Protein AF-A0A2M7B2S4-F1 (afdb_monomer_lite)

pLDDT: mean 84.69, std 9.07, range [45.0, 94.31]

Foldseek 3Di:
DVVLLVLLLVVLVVVLVVVLVCCQVCQPPPCLLVVLQVVLVVLQVVLLVSLVVSCVPPDLVCQLVSLQSSLVSSLVSNVVSVVVVLCCCPPVCVPVHDPSSNVSNVVSVVSNNVSSRPRSNVSSVVVSVVVVVVVVVD

Radius of gyration: 17.25 Å; chains: 1; bounding box: 50×28×44 Å

Sequence (138 aa):
MMRKTAEGLVIGIVIWIAGALIIILLGQSPYFPLAALPSAFLAAPLMYGVTRFHLRGVPVAERTTTATILGMTVAAVQFPLDALGWFIITNLGYPPLSQVARDAGVLGLLIGYFWLLVMPYWTASAIARSTGKAKVGK

Structure (mmCIF, N/CA/C/O backbone):
data_AF-A0A2M7B2S4-F1
#
_entry.id   AF-A0A2M7B2S4-F1
#
loop_
_atom_site.group_PDB
_atom_site.id
_atom_site.type_symbol
_atom_site.label_atom_id
_atom_site.label_alt_id
_atom_site.label_comp_id
_atom_site.label_asym_id
_atom_site.label_entity_id
_atom_site.label_seq_id
_atom_site.pdbx_PDB_ins_code
_atom_site.Cartn_x
_atom_site.Cartn_y
_atom_site.Cartn_z
_atom_site.occupancy
_atom_site.B_iso_or_equiv
_atom_site.auth_seq_id
_atom_site.auth_comp_id
_atom_site.auth_asym_id
_atom_site.auth_atom_id
_atom_site.pdbx_PDB_model_num
ATOM 1 N N . MET A 1 1 ? -7.808 -10.366 18.494 1.00 67.06 1 MET A N 1
ATOM 2 C CA . MET A 1 1 ? -6.680 -9.633 17.872 1.00 67.06 1 MET A CA 1
ATOM 3 C C . MET A 1 1 ? -5.963 -10.464 16.800 1.00 67.06 1 MET A C 1
ATOM 5 O O . MET A 1 1 ? -5.971 -10.034 15.657 1.00 67.06 1 MET A O 1
ATOM 9 N N . MET A 1 2 ? -5.477 -11.682 17.096 1.00 76.94 2 MET A N 1
ATOM 10 C CA . MET A 1 2 ? -4.781 -12.555 16.118 1.00 76.94 2 MET A CA 1
ATOM 11 C C . MET A 1 2 ? -5.508 -12.747 14.774 1.00 76.94 2 MET A C 1
ATOM 13 O O . MET A 1 2 ? -4.892 -12.633 13.721 1.00 76.94 2 MET A O 1
ATOM 17 N N . ARG A 1 3 ? -6.832 -12.964 14.789 1.00 85.75 3 ARG A N 1
ATOM 18 C CA . ARG A 1 3 ? -7.638 -13.097 13.559 1.00 85.75 3 ARG A CA 1
ATOM 19 C C . ARG A 1 3 ? -7.548 -11.868 12.643 1.00 85.75 3 ARG A C 1
ATOM 21 O O . ARG A 1 3 ? -7.513 -12.016 11.429 1.00 85.75 3 ARG A O 1
ATOM 28 N N . LYS A 1 4 ? -7.489 -10.660 13.212 1.00 83.81 4 LYS A N 1
ATOM 29 C CA . LYS A 1 4 ? -7.415 -9.409 12.444 1.00 83.81 4 LYS A CA 1
ATOM 30 C C . LYS A 1 4 ? -6.020 -9.188 11.864 1.00 83.81 4 LYS A C 1
ATOM 32 O O . LYS A 1 4 ? -5.893 -8.779 10.718 1.00 83.81 4 LYS A O 1
ATOM 37 N N . THR A 1 5 ? -4.979 -9.566 12.595 1.00 84.38 5 THR A N 1
ATOM 38 C CA . THR A 1 5 ? -3.615 -9.583 12.055 1.00 84.38 5 THR A CA 1
ATOM 39 C C . THR A 1 5 ? -3.487 -10.560 10.883 1.00 84.38 5 THR A C 1
ATOM 41 O O . THR A 1 5 ? -2.936 -10.196 9.850 1.00 84.38 5 THR A O 1
ATOM 44 N N . ALA A 1 6 ? -4.066 -11.763 10.993 1.00 89.81 6 ALA A N 1
ATOM 45 C CA . ALA A 1 6 ? -4.082 -12.736 9.898 1.00 89.81 6 ALA A CA 1
ATOM 46 C C . ALA A 1 6 ? -4.834 -12.214 8.659 1.00 89.81 6 ALA A C 1
ATOM 48 O O . ALA A 1 6 ? -4.341 -12.347 7.544 1.00 89.81 6 ALA A O 1
ATOM 49 N N . GLU A 1 7 ? -5.986 -11.557 8.845 1.00 89.06 7 GLU A N 1
ATOM 50 C CA . GLU A 1 7 ? -6.695 -10.872 7.752 1.00 89.06 7 GLU A CA 1
ATOM 51 C C . GLU A 1 7 ? -5.806 -9.811 7.079 1.00 89.06 7 GLU A C 1
ATOM 53 O O . GLU A 1 7 ? -5.736 -9.768 5.854 1.00 89.06 7 GLU A O 1
ATOM 58 N N . GLY A 1 8 ? -5.092 -8.992 7.861 1.00 86.81 8 GLY A N 1
ATOM 59 C CA . GLY A 1 8 ? -4.161 -7.989 7.333 1.00 86.81 8 GLY A CA 1
ATOM 60 C C . GLY A 1 8 ? -3.011 -8.594 6.527 1.00 86.81 8 GLY A C 1
ATOM 61 O O . GLY A 1 8 ? -2.654 -8.064 5.477 1.00 86.81 8 GLY A O 1
ATOM 62 N N . LEU A 1 9 ? -2.482 -9.738 6.965 1.00 90.69 9 LEU A N 1
ATOM 63 C CA . LEU A 1 9 ? -1.444 -10.467 6.239 1.00 90.69 9 LEU A CA 1
ATOM 64 C C . LEU A 1 9 ? -1.956 -10.993 4.892 1.00 90.69 9 LEU A C 1
ATOM 66 O O . LEU A 1 9 ? -1.308 -10.790 3.868 1.00 90.69 9 LEU A O 1
ATOM 70 N N . VAL A 1 10 ? -3.147 -11.602 4.872 1.00 92.56 10 VAL A N 1
ATOM 71 C CA . VAL A 1 10 ? -3.781 -12.084 3.633 1.00 92.56 10 VAL A CA 1
ATOM 72 C C . VAL A 1 10 ? -4.036 -10.929 2.664 1.00 92.56 10 VAL A C 1
ATOM 74 O O . VAL A 1 10 ? -3.716 -11.042 1.484 1.00 92.56 10 VAL A O 1
ATOM 77 N N . ILE A 1 11 ? -4.558 -9.802 3.157 1.00 91.25 11 ILE A N 1
ATOM 78 C CA . ILE A 1 11 ? -4.755 -8.585 2.357 1.00 91.25 11 ILE A CA 1
ATOM 79 C C . ILE A 1 11 ? -3.429 -8.134 1.735 1.00 91.25 11 ILE A C 1
ATOM 81 O O . ILE A 1 11 ? -3.382 -7.865 0.536 1.00 91.25 11 ILE A O 1
ATOM 85 N N . GLY A 1 12 ? -2.355 -8.089 2.529 1.00 88.50 12 GLY A N 1
ATOM 86 C CA . GLY A 1 12 ? -1.028 -7.711 2.049 1.00 88.50 12 GLY A CA 1
ATOM 87 C C . GLY A 1 12 ? -0.529 -8.612 0.924 1.00 88.50 12 GLY A C 1
ATOM 88 O O . GLY A 1 12 ? -0.087 -8.102 -0.100 1.00 88.50 12 GLY A O 1
ATOM 89 N N . ILE A 1 13 ? -0.672 -9.932 1.057 1.00 91.00 13 ILE A N 1
ATOM 90 C CA . ILE A 1 13 ? -0.273 -10.887 0.011 1.00 91.00 13 ILE A CA 1
ATOM 91 C C . ILE A 1 13 ? -1.103 -10.688 -1.265 1.00 91.00 13 ILE A C 1
ATOM 93 O O . ILE A 1 13 ? -0.549 -10.650 -2.361 1.00 91.00 13 ILE A O 1
ATOM 97 N N . VAL A 1 14 ? -2.423 -10.526 -1.142 1.00 91.56 14 VAL A N 1
ATOM 98 C CA . VAL A 1 14 ? -3.320 -10.361 -2.299 1.00 91.56 14 VAL A CA 1
ATOM 99 C C . VAL A 1 14 ? -3.006 -9.084 -3.080 1.00 91.56 14 VAL A C 1
ATOM 101 O O . VAL A 1 14 ? -2.935 -9.126 -4.308 1.00 91.56 14 VAL A O 1
ATOM 104 N N . ILE A 1 15 ? -2.782 -7.962 -2.385 1.00 88.44 15 ILE A N 1
ATOM 105 C CA . ILE A 1 15 ? -2.394 -6.696 -3.026 1.00 88.44 15 ILE A CA 1
ATOM 106 C C . ILE A 1 15 ? -1.068 -6.870 -3.775 1.00 88.44 15 ILE A C 1
ATOM 108 O O . ILE A 1 15 ? -0.942 -6.398 -4.903 1.00 88.44 15 ILE A O 1
ATOM 112 N N . TRP A 1 16 ? -0.108 -7.588 -3.183 1.00 88.75 16 TRP A N 1
ATOM 113 C CA . TRP A 1 16 ? 1.202 -7.800 -3.793 1.00 88.75 16 TRP A CA 1
ATOM 114 C C . TRP A 1 16 ? 1.094 -8.613 -5.083 1.00 88.75 16 TRP A C 1
ATOM 116 O O . TRP A 1 16 ? 1.602 -8.198 -6.121 1.00 88.75 16 TRP A O 1
ATOM 126 N N . ILE A 1 17 ? 0.363 -9.734 -5.046 1.00 89.69 17 ILE A N 1
ATOM 127 C CA . ILE A 1 17 ? 0.139 -10.582 -6.226 1.00 89.69 17 ILE A CA 1
ATOM 128 C C . ILE A 1 17 ? -0.521 -9.772 -7.348 1.00 89.69 17 ILE A C 1
ATOM 130 O O . ILE A 1 17 ? -0.096 -9.857 -8.499 1.00 89.69 17 ILE A O 1
ATOM 134 N N . ALA A 1 18 ? -1.531 -8.958 -7.026 1.00 86.88 18 ALA A N 1
ATOM 135 C CA . ALA A 1 18 ? -2.192 -8.107 -8.011 1.00 86.88 18 ALA A CA 1
ATOM 136 C C . ALA A 1 18 ? -1.221 -7.088 -8.637 1.00 86.88 18 ALA A C 1
ATOM 138 O O . ALA A 1 18 ? -1.197 -6.941 -9.859 1.00 86.88 18 ALA A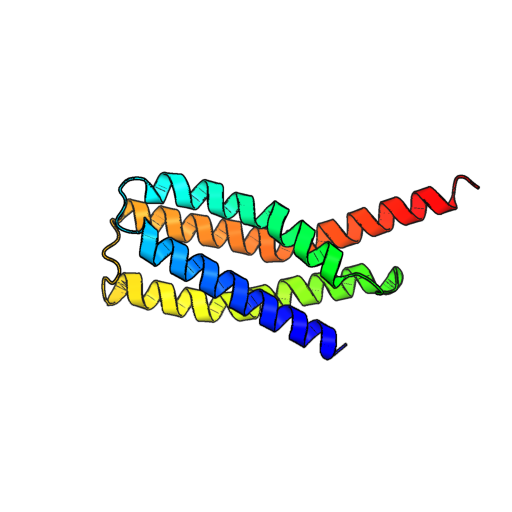 O 1
ATOM 139 N N . GLY A 1 19 ? -0.388 -6.431 -7.823 1.00 83.75 19 GLY A N 1
ATOM 140 C CA . GLY A 1 19 ? 0.645 -5.506 -8.298 1.00 83.75 19 GLY A CA 1
ATOM 141 C C . GLY A 1 19 ? 1.681 -6.189 -9.195 1.00 83.75 19 GLY A C 1
ATOM 142 O O . GLY A 1 19 ? 1.951 -5.714 -10.298 1.00 83.75 19 GLY A O 1
ATOM 143 N N . ALA A 1 20 ? 2.195 -7.347 -8.776 1.00 84.62 20 ALA A N 1
ATOM 144 C CA . ALA A 1 20 ? 3.146 -8.137 -9.554 1.00 84.62 20 ALA A CA 1
ATOM 145 C C . ALA A 1 20 ? 2.569 -8.549 -10.919 1.00 84.62 20 ALA A C 1
ATOM 147 O O . ALA A 1 20 ? 3.238 -8.406 -11.942 1.00 84.62 20 ALA A O 1
ATOM 148 N N . LEU A 1 21 ? 1.307 -8.993 -10.961 1.00 84.56 21 LEU A N 1
ATOM 149 C CA . LEU A 1 21 ? 0.621 -9.336 -12.210 1.00 84.56 21 LEU A CA 1
ATOM 150 C C . LEU A 1 21 ? 0.476 -8.128 -13.140 1.00 84.56 21 LEU A C 1
ATOM 152 O O . LEU A 1 21 ? 0.722 -8.257 -14.336 1.00 84.56 21 LEU A O 1
ATOM 156 N N . ILE A 1 22 ? 0.132 -6.949 -12.612 1.00 82.38 22 ILE A N 1
ATOM 157 C CA . ILE A 1 22 ? 0.053 -5.712 -13.407 1.00 82.38 22 ILE A CA 1
ATOM 158 C C . ILE A 1 22 ? 1.413 -5.390 -14.036 1.00 82.38 22 ILE A C 1
ATOM 160 O O . ILE A 1 22 ? 1.477 -5.073 -15.223 1.00 82.38 22 ILE A O 1
ATOM 164 N N . ILE A 1 23 ? 2.503 -5.510 -13.275 1.00 80.19 23 ILE A N 1
ATOM 165 C CA . ILE A 1 23 ? 3.862 -5.244 -13.768 1.00 80.19 23 ILE A CA 1
ATOM 166 C C . ILE A 1 23 ? 4.276 -6.266 -14.831 1.00 80.19 23 ILE A C 1
ATOM 168 O O . ILE A 1 23 ? 4.862 -5.886 -15.840 1.00 80.19 23 ILE A O 1
ATOM 172 N N . ILE A 1 24 ? 3.942 -7.545 -14.659 1.00 81.06 24 ILE A N 1
ATOM 173 C CA . ILE A 1 24 ? 4.240 -8.583 -15.657 1.00 81.06 24 ILE A CA 1
ATOM 174 C C . ILE A 1 24 ? 3.451 -8.344 -16.951 1.00 81.06 24 ILE A C 1
ATOM 176 O O . ILE A 1 24 ? 4.022 -8.413 -18.037 1.00 81.06 24 ILE A O 1
ATOM 180 N N . LEU A 1 25 ? 2.153 -8.047 -16.846 1.00 81.56 25 LEU A N 1
ATOM 181 C CA . LEU A 1 25 ? 1.264 -7.893 -18.001 1.00 81.56 25 LEU A CA 1
ATOM 182 C C . LEU A 1 25 ? 1.495 -6.583 -18.757 1.00 81.56 25 LEU A C 1
ATOM 184 O O . LEU A 1 25 ? 1.410 -6.554 -19.982 1.00 81.56 25 LEU A O 1
ATOM 188 N N . LEU A 1 26 ? 1.759 -5.492 -18.035 1.00 77.44 26 LEU A N 1
ATOM 189 C CA . LEU A 1 26 ? 1.853 -4.153 -18.613 1.00 77.44 26 LEU A CA 1
ATOM 190 C C . LEU A 1 26 ? 3.277 -3.612 -18.669 1.00 77.44 26 LEU A C 1
ATOM 192 O O . LEU A 1 26 ? 3.484 -2.631 -19.366 1.00 77.44 26 LEU A O 1
ATOM 196 N N . GLY A 1 27 ? 4.260 -4.209 -17.994 1.00 71.00 27 GLY A N 1
ATOM 197 C CA . GLY A 1 27 ? 5.626 -3.677 -17.914 1.00 71.00 27 GLY A CA 1
ATOM 198 C C . GLY A 1 27 ? 6.330 -3.542 -19.265 1.00 71.00 27 GLY A C 1
ATOM 199 O O . GLY A 1 27 ? 7.184 -2.677 -19.435 1.00 71.00 27 GLY A O 1
ATOM 200 N N . GLN A 1 28 ? 5.932 -4.343 -20.255 1.00 71.75 28 GLN A N 1
ATOM 201 C CA . GLN A 1 28 ? 6.436 -4.242 -21.629 1.00 71.75 28 GLN A CA 1
ATOM 202 C C . GLN A 1 28 ? 5.682 -3.208 -22.482 1.00 71.75 28 GLN A C 1
ATOM 204 O O . GLN A 1 28 ? 6.064 -2.935 -23.618 1.00 71.75 28 GLN A O 1
ATOM 209 N N . SER A 1 29 ? 4.604 -2.627 -21.952 1.00 76.94 29 SER A N 1
ATOM 210 C CA . SER A 1 29 ? 3.810 -1.624 -22.646 1.00 76.94 29 SER A CA 1
ATOM 211 C C . SER A 1 29 ? 4.474 -0.248 -22.552 1.00 76.94 29 SER A C 1
ATOM 213 O O . SER A 1 29 ? 4.819 0.192 -21.452 1.00 76.94 29 SER A O 1
ATOM 215 N N . PRO A 1 30 ? 4.562 0.514 -23.658 1.00 72.44 30 PRO A N 1
ATOM 216 C CA . PRO A 1 30 ? 4.999 1.910 -23.610 1.00 72.44 30 PRO A CA 1
ATOM 217 C C . PRO A 1 30 ? 4.071 2.789 -22.752 1.00 72.44 30 PRO A C 1
ATOM 219 O O . PRO A 1 30 ? 4.480 3.851 -22.291 1.00 72.44 30 PRO A O 1
ATOM 222 N N . TYR A 1 31 ? 2.841 2.334 -22.485 1.00 77.25 31 TYR A N 1
ATOM 223 C CA . TYR A 1 31 ? 1.883 3.012 -21.612 1.00 77.25 31 TYR A CA 1
ATOM 224 C C . TYR A 1 31 ? 2.086 2.715 -20.121 1.00 77.25 31 TYR A C 1
ATOM 226 O O . TYR A 1 31 ? 1.406 3.317 -19.292 1.00 77.25 31 TYR A O 1
ATOM 234 N N . PHE A 1 32 ? 3.010 1.823 -19.750 1.00 77.50 32 PHE A N 1
ATOM 235 C CA . PHE A 1 32 ? 3.247 1.457 -18.354 1.00 77.50 32 PHE A CA 1
ATOM 236 C C . PHE A 1 32 ? 3.509 2.656 -17.430 1.00 77.50 32 PHE A C 1
ATOM 238 O O . PHE A 1 32 ? 2.847 2.728 -16.397 1.00 77.50 32 PHE A O 1
ATOM 245 N N . PRO A 1 33 ? 4.368 3.641 -17.770 1.00 75.44 33 PRO A N 1
ATOM 246 C CA . PRO A 1 33 ? 4.594 4.795 -16.896 1.00 75.44 33 PRO A CA 1
ATOM 247 C C . PRO A 1 33 ? 3.313 5.607 -16.649 1.00 75.44 33 PRO A C 1
ATOM 249 O O . PRO A 1 33 ? 3.065 6.072 -15.537 1.00 75.44 33 PRO A O 1
ATOM 252 N N . LEU A 1 34 ? 2.473 5.729 -17.683 1.00 75.88 34 LEU A N 1
ATOM 253 C CA . LEU A 1 34 ? 1.194 6.437 -17.623 1.00 75.88 34 LEU A CA 1
ATOM 254 C C . LEU A 1 34 ? 0.124 5.659 -16.855 1.00 75.88 34 LEU A C 1
ATOM 256 O O . LEU A 1 34 ? -0.773 6.281 -16.303 1.00 75.88 34 LEU A O 1
ATOM 260 N N . ALA A 1 35 ? 0.203 4.329 -16.811 1.00 74.38 35 ALA A N 1
ATOM 261 C CA . ALA A 1 35 ? -0.720 3.481 -16.061 1.00 74.38 35 ALA A CA 1
ATOM 262 C C . ALA A 1 35 ? -0.284 3.293 -14.595 1.00 74.38 35 ALA A C 1
ATOM 264 O O . ALA A 1 35 ? -1.130 3.257 -13.698 1.00 74.38 35 ALA A O 1
ATOM 265 N N . ALA A 1 36 ? 1.027 3.225 -14.341 1.00 73.44 36 ALA A N 1
ATOM 266 C CA . ALA A 1 36 ? 1.607 2.985 -13.023 1.00 73.44 36 ALA A CA 1
ATOM 267 C C . ALA A 1 36 ? 1.210 4.079 -12.022 1.00 73.44 36 ALA A C 1
ATOM 269 O O . ALA A 1 36 ? 0.729 3.769 -10.933 1.00 73.44 36 ALA A O 1
ATOM 270 N N . LEU A 1 37 ? 1.305 5.356 -12.409 1.00 74.62 37 LEU A N 1
ATOM 271 C CA . LEU A 1 37 ? 0.979 6.471 -11.514 1.00 74.62 37 LEU A CA 1
ATOM 272 C C . LEU A 1 37 ? -0.515 6.529 -11.132 1.00 74.62 37 LEU A C 1
ATOM 274 O O . LEU A 1 37 ? -0.804 6.493 -9.936 1.00 74.62 37 LEU A O 1
ATOM 278 N N . PRO A 1 38 ? -1.489 6.541 -12.066 1.00 76.44 38 PRO A N 1
ATOM 279 C CA . PRO A 1 38 ? -2.910 6.465 -11.725 1.00 76.44 38 PRO A CA 1
ATOM 280 C C . PRO A 1 38 ? -3.270 5.224 -10.910 1.00 76.44 38 PRO A C 1
ATOM 282 O O . PRO A 1 38 ? -4.061 5.321 -9.973 1.00 76.44 38 PRO A O 1
ATOM 285 N N . SER A 1 39 ? -2.670 4.068 -11.214 1.00 73.75 39 SER A N 1
ATOM 286 C CA . SER A 1 39 ? -2.924 2.840 -10.454 1.00 73.75 39 SER A CA 1
ATOM 287 C C . SER A 1 39 ? -2.471 2.951 -8.992 1.00 73.75 39 SER A C 1
ATOM 289 O O . SER A 1 39 ? -3.185 2.496 -8.099 1.00 73.75 39 SER A O 1
ATOM 291 N N . ALA A 1 40 ? -1.372 3.663 -8.717 1.00 79.31 40 ALA A N 1
ATOM 292 C CA . ALA A 1 40 ? -0.942 3.961 -7.352 1.00 79.31 40 ALA A CA 1
ATOM 293 C C . ALA A 1 40 ? -1.948 4.856 -6.603 1.00 79.31 40 ALA A C 1
ATOM 295 O O . ALA A 1 40 ? -2.175 4.666 -5.409 1.00 79.31 40 ALA A O 1
ATOM 296 N N . PHE A 1 41 ? -2.626 5.782 -7.291 1.00 80.12 41 PHE A N 1
ATOM 297 C CA . PHE A 1 41 ? -3.722 6.558 -6.694 1.00 80.12 41 PHE A CA 1
ATOM 298 C C . PHE A 1 41 ? -4.983 5.722 -6.446 1.00 80.12 41 PHE A C 1
ATOM 300 O O . PHE A 1 41 ? -5.718 6.002 -5.499 1.00 80.12 41 PHE A O 1
ATOM 307 N N . LEU A 1 42 ? -5.217 4.661 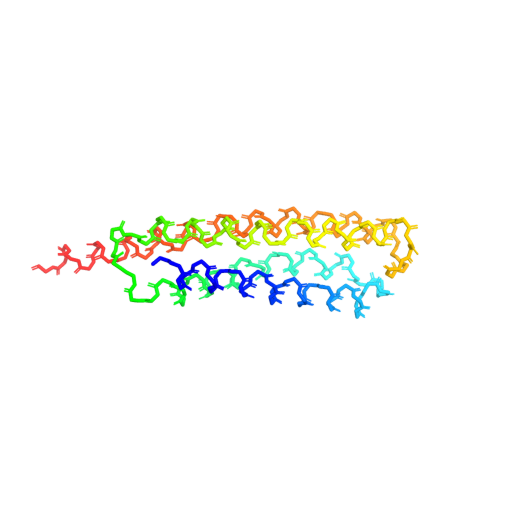-7.227 1.00 81.31 42 LEU A N 1
ATOM 308 C CA . LEU A 1 42 ? -6.302 3.705 -6.972 1.00 81.31 42 LEU A CA 1
ATOM 309 C C . LEU A 1 42 ? -6.071 2.853 -5.712 1.00 81.31 42 LEU A C 1
ATOM 311 O O . LEU A 1 42 ? -7.032 2.299 -5.171 1.00 81.31 42 LEU A O 1
ATOM 315 N N . ALA A 1 43 ? -4.847 2.811 -5.172 1.00 80.88 43 ALA A N 1
ATOM 316 C CA . ALA A 1 43 ? -4.587 2.188 -3.874 1.00 80.88 43 ALA A CA 1
ATOM 317 C C . ALA A 1 43 ? -5.396 2.855 -2.746 1.00 80.88 43 ALA A C 1
ATOM 319 O O . ALA A 1 43 ? -5.841 2.179 -1.821 1.00 80.88 43 ALA A O 1
ATOM 320 N N . ALA A 1 44 ? -5.660 4.162 -2.845 1.00 82.44 44 ALA A N 1
ATOM 321 C CA . ALA A 1 44 ? -6.433 4.918 -1.864 1.00 82.44 44 ALA A CA 1
ATOM 322 C C . ALA A 1 44 ? -7.889 4.412 -1.717 1.00 82.44 44 ALA A C 1
ATOM 324 O O . ALA A 1 44 ? -8.257 3.966 -0.624 1.00 82.44 44 ALA A O 1
ATOM 325 N N . PRO A 1 45 ? -8.744 4.421 -2.764 1.00 85.69 45 PRO A N 1
ATOM 326 C CA . PRO A 1 45 ? -10.111 3.909 -2.657 1.00 85.69 45 PRO A CA 1
ATOM 327 C C . PRO A 1 45 ? -10.162 2.410 -2.328 1.00 85.69 45 PRO A C 1
ATOM 329 O O . PRO A 1 45 ? -11.052 1.982 -1.589 1.00 85.69 45 PRO A O 1
ATOM 332 N N . LEU A 1 46 ? -9.195 1.617 -2.804 1.00 86.75 46 LEU A N 1
ATOM 333 C CA . LEU A 1 46 ? -9.100 0.198 -2.465 1.00 86.75 46 LEU A CA 1
ATOM 334 C C . LEU A 1 46 ? -8.846 -0.001 -0.963 1.00 86.75 46 LEU A C 1
ATOM 336 O O . LEU A 1 46 ? -9.608 -0.701 -0.291 1.00 86.75 46 LEU A O 1
ATOM 340 N N . MET A 1 47 ? -7.844 0.684 -0.405 1.00 90.38 47 MET A N 1
ATOM 341 C CA . MET A 1 47 ? -7.527 0.612 1.024 1.00 90.38 47 MET A CA 1
ATOM 342 C C . MET A 1 47 ? -8.649 1.148 1.906 1.00 90.38 47 MET A C 1
ATOM 344 O O . MET A 1 47 ? -8.875 0.619 2.996 1.00 90.38 47 MET A O 1
ATOM 348 N N . TYR A 1 48 ? -9.400 2.143 1.439 1.00 90.62 48 TYR A N 1
ATOM 349 C CA . TYR A 1 48 ? -10.602 2.609 2.124 1.00 90.62 48 TYR A CA 1
ATOM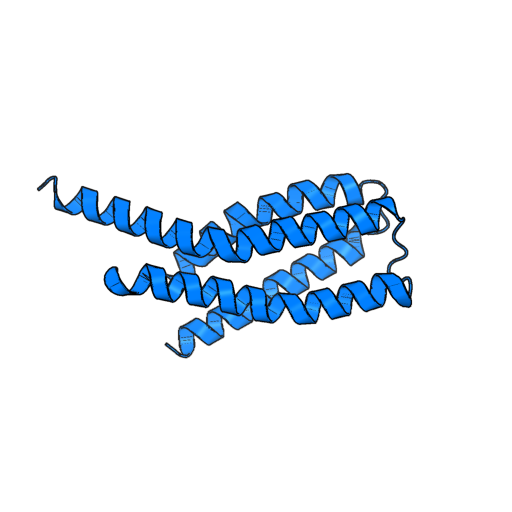 350 C C . TYR A 1 48 ? -11.660 1.500 2.243 1.00 90.62 48 TYR A C 1
ATOM 352 O O . TYR A 1 48 ? -12.171 1.236 3.337 1.00 90.62 48 TYR A O 1
ATOM 360 N N . GLY A 1 49 ?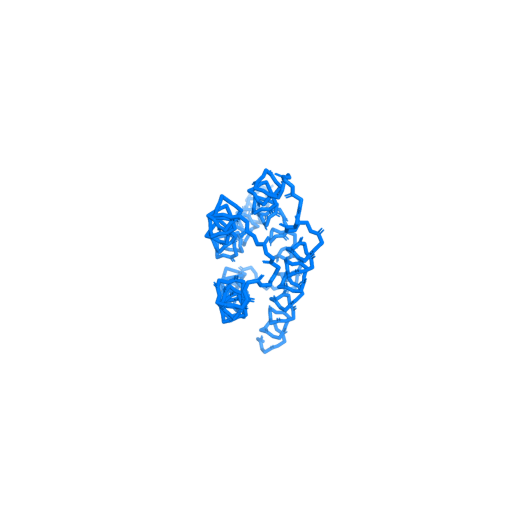 -11.973 0.819 1.134 1.00 89.88 49 GLY A N 1
ATOM 361 C CA . GLY A 1 49 ? -12.952 -0.271 1.106 1.00 89.88 49 GLY A CA 1
ATOM 362 C C . GLY A 1 49 ? -12.535 -1.449 1.988 1.00 89.88 49 GLY A C 1
ATOM 363 O O . GLY A 1 49 ? -13.313 -1.907 2.831 1.00 89.88 49 GLY A O 1
ATOM 364 N N . VAL A 1 50 ? -11.276 -1.875 1.853 1.00 91.12 50 VAL A N 1
ATOM 365 C CA . VAL A 1 50 ? -10.679 -2.949 2.656 1.00 91.12 50 VAL A CA 1
ATOM 366 C C . VAL A 1 50 ? -10.708 -2.602 4.142 1.00 91.12 50 VAL A C 1
ATOM 368 O O . VAL A 1 50 ? -11.183 -3.401 4.948 1.00 91.12 50 VAL A O 1
ATOM 371 N N . THR A 1 51 ? -10.294 -1.388 4.516 1.00 92.94 51 THR A N 1
ATOM 372 C CA . THR A 1 51 ? -10.306 -0.955 5.920 1.00 92.94 51 THR A CA 1
ATOM 373 C C . THR A 1 51 ? -11.725 -0.932 6.478 1.00 92.94 51 THR A C 1
ATOM 375 O O . THR A 1 51 ? -11.965 -1.434 7.577 1.00 92.94 51 THR A O 1
ATOM 378 N N . ARG A 1 52 ? -12.704 -0.404 5.729 1.00 91.38 52 ARG A N 1
ATOM 379 C CA . ARG A 1 52 ? -14.110 -0.410 6.165 1.00 91.38 52 ARG A CA 1
ATOM 380 C C . ARG A 1 52 ? -14.620 -1.813 6.452 1.00 91.38 52 ARG A C 1
ATOM 382 O O . ARG A 1 52 ? -15.319 -2.006 7.445 1.00 91.38 52 ARG A O 1
ATOM 389 N N . PHE A 1 53 ? -14.304 -2.772 5.586 1.00 91.56 53 PHE A N 1
ATOM 390 C CA . PHE A 1 53 ? -14.703 -4.159 5.783 1.00 91.56 53 PHE A CA 1
ATOM 391 C C . PHE A 1 53 ? -13.979 -4.781 6.981 1.00 91.56 53 PHE A C 1
ATOM 393 O O . PHE A 1 53 ? -14.614 -5.394 7.837 1.00 91.56 53 PHE A O 1
ATOM 400 N N . HIS A 1 54 ? -12.672 -4.548 7.092 1.00 91.56 54 HIS A N 1
ATOM 401 C CA . HIS A 1 54 ? -11.840 -5.069 8.169 1.00 91.56 54 HIS A CA 1
ATOM 402 C C . HIS A 1 54 ? -12.287 -4.587 9.558 1.00 91.56 54 HIS A C 1
ATOM 404 O O . HIS A 1 54 ? -12.265 -5.356 10.520 1.00 91.56 54 HIS A O 1
ATOM 410 N N . LEU A 1 55 ? -12.765 -3.343 9.657 1.00 91.94 55 LEU A N 1
ATOM 411 C CA . LEU A 1 55 ? -13.279 -2.748 10.894 1.00 91.94 55 LEU A CA 1
ATOM 412 C C . LEU A 1 55 ? -14.721 -3.158 11.245 1.00 91.94 55 LEU A C 1
ATOM 414 O O . LEU A 1 55 ? -15.240 -2.731 12.283 1.00 91.94 55 LEU A O 1
ATOM 418 N N . ARG A 1 56 ? -15.400 -3.970 10.422 1.00 89.94 56 ARG A N 1
ATOM 419 C CA . ARG A 1 56 ? -16.745 -4.466 10.755 1.00 89.94 56 ARG A CA 1
ATOM 420 C C . ARG A 1 56 ? -16.700 -5.289 12.042 1.00 89.94 56 ARG A C 1
ATOM 422 O O . ARG A 1 56 ? -15.859 -6.170 12.203 1.00 89.94 56 ARG A O 1
ATOM 429 N N . GLY A 1 57 ? -17.617 -4.984 12.958 1.00 87.00 57 GLY A N 1
ATOM 430 C CA . GLY A 1 57 ? -17.699 -5.635 14.269 1.00 87.00 57 GLY A CA 1
ATOM 431 C C . GLY A 1 57 ? -16.651 -5.174 15.289 1.00 87.00 57 GLY A C 1
ATOM 432 O O . GLY A 1 57 ? -16.678 -5.651 16.415 1.00 87.00 57 GLY A O 1
ATOM 433 N N . VAL A 1 58 ? -15.760 -4.237 14.940 1.00 90.06 58 VAL A N 1
ATOM 434 C CA . VAL A 1 58 ? -14.772 -3.690 15.883 1.00 90.06 58 VAL A CA 1
ATOM 435 C C . VAL A 1 58 ? -15.412 -2.570 16.725 1.00 90.06 58 VAL A C 1
ATOM 437 O O . VAL A 1 58 ? -16.043 -1.667 16.142 1.00 90.06 58 VAL A O 1
ATOM 440 N N . PRO A 1 59 ? -15.260 -2.582 18.068 1.00 90.00 59 PRO A N 1
ATOM 441 C CA . PRO A 1 59 ? -15.721 -1.507 18.948 1.00 90.00 59 PRO A CA 1
ATOM 442 C C . PRO A 1 59 ? -15.121 -0.154 18.565 1.00 90.00 59 PRO A C 1
ATOM 444 O O . PRO A 1 59 ? -13.952 -0.072 18.200 1.00 90.00 59 PRO A O 1
ATOM 447 N N . VAL A 1 60 ? -15.898 0.931 18.669 1.00 86.94 60 VAL A N 1
ATOM 448 C CA . VAL A 1 60 ? -15.469 2.274 18.219 1.00 86.94 60 VAL A CA 1
ATOM 449 C C . VAL A 1 60 ? -14.154 2.716 18.870 1.00 86.94 60 VAL A C 1
ATOM 451 O O . VAL A 1 60 ? -13.303 3.259 18.170 1.00 86.94 60 VAL A O 1
ATOM 454 N N . ALA A 1 61 ? -13.966 2.425 20.160 1.00 87.06 61 ALA A N 1
ATOM 455 C CA . ALA A 1 61 ? -12.753 2.764 20.907 1.00 87.06 61 ALA A CA 1
ATOM 456 C C . ALA A 1 61 ? -11.479 2.091 20.354 1.00 87.06 61 ALA A C 1
ATOM 458 O O . ALA A 1 61 ? -10.391 2.639 20.483 1.00 87.06 61 ALA A O 1
ATOM 459 N N . GLU A 1 62 ? -11.610 0.938 19.692 1.00 89.88 62 GLU A N 1
ATOM 460 C CA . GLU A 1 62 ? -10.484 0.131 19.197 1.00 89.88 62 GLU A CA 1
ATOM 461 C C . GLU A 1 62 ? -10.240 0.287 17.688 1.00 89.88 62 GLU A C 1
ATOM 463 O O . GLU A 1 62 ? -9.260 -0.240 17.151 1.00 89.88 62 GLU A O 1
ATOM 468 N N . ARG A 1 63 ? -11.123 0.994 16.966 1.00 90.62 63 ARG A N 1
ATOM 469 C CA . ARG A 1 63 ? -11.077 1.078 15.495 1.00 90.62 63 ARG A CA 1
ATOM 470 C C . ARG A 1 63 ? -9.811 1.736 14.975 1.00 90.62 63 ARG A C 1
ATOM 472 O O . ARG A 1 63 ? -9.254 1.248 13.999 1.00 90.62 63 ARG A O 1
ATOM 479 N N . THR A 1 64 ? -9.363 2.815 15.611 1.00 92.12 64 THR A N 1
ATOM 480 C CA . THR A 1 64 ? -8.148 3.524 15.192 1.00 92.12 64 THR A CA 1
ATOM 481 C C . THR A 1 64 ? -6.932 2.622 15.340 1.00 92.12 64 THR A C 1
ATOM 483 O O . THR A 1 64 ? -6.215 2.415 14.369 1.00 92.12 64 THR A O 1
ATOM 486 N N . THR A 1 65 ? -6.760 1.993 16.506 1.00 92.88 65 THR A N 1
ATOM 487 C CA . THR A 1 65 ? -5.665 1.048 16.758 1.00 92.88 65 THR A CA 1
ATOM 488 C C . THR A 1 65 ? -5.704 -0.131 15.787 1.00 92.88 65 THR A C 1
ATOM 490 O O . THR A 1 65 ? -4.692 -0.455 15.173 1.00 92.88 65 THR A O 1
ATOM 493 N N . THR A 1 66 ? -6.879 -0.734 15.578 1.00 92.56 66 THR A N 1
ATOM 494 C CA . THR A 1 66 ? -7.041 -1.873 14.658 1.00 92.56 66 THR A CA 1
ATOM 495 C C . THR A 1 66 ? -6.717 -1.488 13.213 1.00 92.56 66 THR A C 1
ATOM 497 O O . THR A 1 66 ? -6.062 -2.250 12.506 1.00 92.56 66 THR A O 1
ATOM 500 N N . ALA A 1 67 ? -7.130 -0.300 12.767 1.00 93.75 67 ALA A N 1
ATOM 501 C CA . ALA A 1 67 ? -6.832 0.180 11.422 1.00 93.75 67 ALA A CA 1
ATOM 502 C C . ALA A 1 67 ? -5.348 0.507 11.233 1.00 93.75 67 ALA A C 1
ATOM 504 O O . ALA A 1 67 ? -4.780 0.174 10.196 1.00 93.75 67 ALA A O 1
ATOM 505 N N . THR A 1 68 ? -4.699 1.107 12.233 1.00 93.00 68 THR A N 1
ATOM 506 C CA . THR A 1 68 ? -3.251 1.340 12.192 1.00 93.00 68 THR A CA 1
ATOM 507 C C . THR A 1 68 ? -2.491 0.016 12.120 1.00 93.00 68 THR A C 1
ATOM 509 O O . THR A 1 68 ? -1.592 -0.123 11.297 1.00 93.00 68 THR A O 1
ATOM 512 N N . ILE A 1 69 ? -2.888 -0.991 12.911 1.00 93.56 69 ILE A N 1
ATOM 513 C CA . ILE A 1 69 ? -2.296 -2.338 12.849 1.00 93.56 69 ILE A CA 1
ATOM 514 C C . ILE A 1 69 ? -2.484 -2.958 11.462 1.00 93.56 69 ILE A C 1
ATOM 516 O O . ILE A 1 69 ? -1.535 -3.538 10.938 1.00 93.56 69 ILE A O 1
ATOM 520 N N . LEU A 1 70 ? -3.665 -2.818 10.848 1.00 94.31 70 LEU A N 1
ATOM 521 C CA . LEU A 1 70 ? -3.896 -3.256 9.471 1.00 94.31 70 LEU A CA 1
ATOM 522 C C . LEU A 1 70 ? -2.897 -2.601 8.507 1.00 94.31 70 LEU A C 1
ATOM 524 O O . LEU A 1 70 ? -2.210 -3.318 7.786 1.00 94.31 70 LEU A O 1
ATOM 528 N N . GLY A 1 71 ? -2.789 -1.268 8.520 1.00 93.31 71 GLY A N 1
ATOM 529 C CA . GLY A 1 71 ? -1.872 -0.537 7.638 1.00 93.31 71 GLY A CA 1
ATOM 530 C C . GLY A 1 71 ? -0.416 -0.964 7.820 1.00 93.31 71 GLY A C 1
ATOM 531 O O . GLY A 1 71 ? 0.265 -1.269 6.845 1.00 93.31 71 GLY A O 1
ATOM 532 N N . MET A 1 72 ? 0.037 -1.086 9.072 1.00 94.12 72 MET A N 1
ATOM 533 C CA . MET A 1 72 ? 1.391 -1.556 9.387 1.00 94.12 72 MET A CA 1
ATOM 534 C C . MET A 1 72 ? 1.628 -3.001 8.942 1.00 94.12 72 MET A C 1
ATOM 536 O O . MET A 1 72 ? 2.680 -3.297 8.391 1.00 94.12 72 MET A O 1
ATOM 540 N N . THR A 1 73 ? 0.658 -3.896 9.147 1.00 93.56 73 THR A N 1
ATOM 541 C CA . THR A 1 73 ? 0.782 -5.311 8.757 1.00 93.56 73 THR A CA 1
ATOM 542 C C . THR A 1 73 ? 0.865 -5.442 7.240 1.00 93.56 73 THR A C 1
ATOM 544 O O . THR A 1 73 ? 1.735 -6.140 6.731 1.00 93.56 73 THR A O 1
ATOM 547 N N . VAL A 1 74 ? -0.002 -4.737 6.508 1.00 93.44 74 VAL A N 1
ATOM 548 C CA . VAL A 1 74 ? 0.006 -4.745 5.041 1.00 93.44 74 VAL A CA 1
ATOM 549 C C . VAL A 1 74 ? 1.323 -4.175 4.511 1.00 93.44 74 VAL A C 1
ATOM 551 O O . VAL A 1 74 ? 1.947 -4.806 3.664 1.00 93.44 74 VAL A O 1
ATOM 554 N N . ALA A 1 75 ? 1.795 -3.045 5.046 1.00 91.50 75 ALA A N 1
ATOM 555 C CA . ALA A 1 75 ? 3.074 -2.458 4.647 1.00 91.50 75 ALA A CA 1
ATOM 556 C C . ALA A 1 75 ? 4.272 -3.371 4.970 1.00 91.50 75 ALA A C 1
ATOM 558 O O . ALA A 1 75 ? 5.168 -3.511 4.144 1.00 91.50 75 ALA A O 1
ATOM 559 N N . ALA A 1 76 ? 4.271 -4.035 6.131 1.00 91.81 76 ALA A N 1
ATOM 560 C CA . ALA A 1 76 ? 5.328 -4.963 6.534 1.00 91.81 76 ALA A CA 1
ATOM 561 C C . ALA A 1 76 ? 5.387 -6.226 5.660 1.00 91.81 76 ALA A C 1
ATOM 563 O O . ALA A 1 76 ? 6.458 -6.803 5.502 1.00 91.81 76 ALA A O 1
ATOM 564 N N . VAL A 1 77 ? 4.257 -6.647 5.084 1.00 92.69 77 VAL A N 1
ATOM 565 C CA . VAL A 1 77 ? 4.211 -7.729 4.088 1.00 92.69 77 VAL A CA 1
ATOM 566 C C . VAL A 1 77 ? 4.690 -7.237 2.723 1.00 92.69 77 VAL A C 1
ATOM 568 O O . VAL A 1 77 ? 5.465 -7.923 2.066 1.00 92.69 77 VAL A O 1
ATOM 571 N N . GLN A 1 78 ? 4.246 -6.053 2.302 1.00 91.00 78 GLN A N 1
ATOM 572 C CA . GLN A 1 78 ? 4.571 -5.481 0.992 1.00 91.00 78 GLN A CA 1
ATOM 573 C C . GLN A 1 78 ? 6.062 -5.171 0.861 1.00 91.00 78 GLN A C 1
ATOM 575 O O . GLN A 1 78 ? 6.680 -5.585 -0.111 1.00 91.00 78 GLN A O 1
ATOM 580 N N . PHE A 1 79 ? 6.665 -4.536 1.870 1.00 90.88 79 PHE A N 1
ATOM 581 C CA . PHE A 1 79 ? 8.046 -4.050 1.810 1.00 90.88 79 PHE A CA 1
ATOM 582 C C . PHE A 1 79 ? 9.084 -5.102 1.380 1.00 90.88 79 PHE A C 1
ATOM 584 O O . PHE A 1 79 ? 9.797 -4.857 0.404 1.00 90.88 79 PHE A O 1
ATOM 591 N N . PRO A 1 80 ? 9.189 -6.280 2.028 1.00 91.12 80 PRO A N 1
ATOM 592 C CA . PRO A 1 80 ? 10.154 -7.295 1.610 1.00 91.12 80 PRO A CA 1
ATOM 593 C C . PRO A 1 80 ? 9.823 -7.903 0.240 1.00 91.12 80 PRO A C 1
ATOM 595 O O . PRO A 1 80 ? 10.737 -8.232 -0.517 1.00 91.12 80 PRO A O 1
ATOM 598 N N . LEU A 1 81 ? 8.538 -8.048 -0.096 1.00 91.94 81 LEU A N 1
ATOM 599 C CA . LEU A 1 81 ? 8.110 -8.643 -1.360 1.00 91.94 81 LEU A CA 1
ATOM 600 C C . LEU A 1 81 ? 8.348 -7.701 -2.549 1.00 91.94 81 LEU A C 1
ATOM 602 O O . LEU A 1 81 ? 8.823 -8.135 -3.599 1.00 91.94 81 LEU A O 1
ATOM 606 N N . ASP A 1 82 ? 8.080 -6.409 -2.379 1.00 90.31 82 ASP A N 1
ATOM 607 C CA . ASP A 1 82 ? 8.386 -5.375 -3.364 1.00 90.31 82 ASP A CA 1
ATOM 608 C C . ASP A 1 82 ? 9.890 -5.209 -3.529 1.00 90.31 82 ASP A C 1
ATOM 610 O O . ASP A 1 82 ? 10.360 -5.123 -4.658 1.00 90.31 82 ASP A O 1
ATOM 614 N N . ALA A 1 83 ? 10.664 -5.239 -2.436 1.00 89.69 83 ALA A N 1
ATOM 615 C CA . ALA A 1 83 ? 12.122 -5.201 -2.506 1.00 89.69 83 ALA A CA 1
ATOM 616 C C . ALA A 1 83 ? 12.679 -6.377 -3.325 1.00 89.69 83 ALA A C 1
ATOM 618 O O . ALA A 1 83 ? 13.543 -6.176 -4.179 1.00 89.69 83 ALA A O 1
ATOM 619 N N . LEU A 1 84 ? 12.148 -7.588 -3.121 1.00 90.00 84 LEU A N 1
ATOM 620 C CA . LEU A 1 84 ? 12.506 -8.759 -3.921 1.00 90.00 84 LEU A CA 1
ATOM 621 C C . LEU A 1 84 ? 12.106 -8.581 -5.395 1.00 90.00 84 LEU A C 1
ATOM 623 O O . LEU A 1 84 ? 12.923 -8.819 -6.285 1.00 90.00 84 LEU A O 1
ATOM 627 N N . GLY A 1 85 ? 10.879 -8.128 -5.666 1.00 88.19 85 GLY A N 1
ATOM 628 C CA . GLY A 1 85 ? 10.400 -7.873 -7.028 1.00 88.19 85 GLY A CA 1
ATOM 629 C C . GLY A 1 85 ? 11.245 -6.828 -7.763 1.00 88.19 85 GLY A C 1
ATOM 630 O O . GLY A 1 85 ? 11.640 -7.029 -8.912 1.00 88.19 85 GLY A O 1
ATOM 631 N N . TRP A 1 86 ? 11.601 -5.740 -7.081 1.00 87.62 86 TRP A N 1
ATOM 632 C CA . TRP A 1 86 ? 12.466 -4.694 -7.622 1.00 87.62 86 TRP A CA 1
ATOM 633 C C . TRP A 1 86 ? 13.902 -5.156 -7.813 1.00 87.62 86 TRP A C 1
ATOM 635 O O . TRP A 1 86 ? 14.518 -4.795 -8.817 1.00 87.62 86 TRP A O 1
ATOM 645 N N . PHE A 1 87 ? 14.434 -5.990 -6.919 1.00 88.38 87 PHE A N 1
ATOM 646 C CA . PHE A 1 87 ? 15.745 -6.603 -7.109 1.00 88.38 87 PHE A CA 1
ATOM 647 C C . PHE A 1 87 ? 15.789 -7.427 -8.403 1.00 88.38 87 PHE A C 1
ATOM 649 O O . PHE A 1 87 ? 16.713 -7.254 -9.197 1.00 88.38 87 PHE A O 1
ATOM 656 N N . ILE A 1 88 ? 14.767 -8.254 -8.658 1.00 86.19 88 ILE A N 1
ATOM 657 C CA . ILE A 1 88 ? 14.648 -9.057 -9.887 1.00 86.19 88 ILE A CA 1
ATOM 658 C C . ILE A 1 88 ? 14.590 -8.144 -11.121 1.00 86.19 88 ILE A C 1
ATOM 660 O O . ILE A 1 88 ? 15.334 -8.339 -12.080 1.00 86.19 88 ILE A O 1
ATOM 664 N N . ILE A 1 89 ? 13.772 -7.096 -11.082 1.00 85.25 89 ILE A N 1
ATOM 665 C CA . ILE A 1 89 ? 13.600 -6.178 -12.217 1.00 85.25 89 ILE A CA 1
ATOM 666 C C . ILE A 1 89 ? 14.877 -5.399 -12.537 1.00 85.25 89 ILE A C 1
ATOM 668 O O . ILE A 1 89 ? 15.222 -5.213 -13.705 1.00 85.25 89 ILE A O 1
ATOM 672 N N . THR A 1 90 ? 15.595 -4.949 -11.510 1.00 82.69 90 THR A N 1
ATOM 673 C CA . THR A 1 90 ? 16.789 -4.110 -11.675 1.00 82.69 90 THR A CA 1
ATOM 674 C C . THR A 1 90 ? 18.047 -4.913 -11.994 1.00 82.69 90 THR A C 1
ATOM 676 O O . THR A 1 90 ? 18.839 -4.455 -12.814 1.00 82.69 90 THR A O 1
ATOM 679 N N . ASN A 1 91 ? 18.215 -6.104 -11.406 1.00 85.00 91 ASN A N 1
ATOM 680 C CA . ASN A 1 91 ? 19.443 -6.903 -11.526 1.00 85.00 91 ASN A CA 1
ATOM 681 C C . ASN A 1 91 ? 19.322 -8.074 -12.505 1.00 85.00 91 ASN A C 1
ATOM 683 O O . ASN A 1 91 ? 20.303 -8.420 -13.154 1.00 85.00 91 ASN A O 1
ATOM 687 N N . LEU A 1 92 ? 18.140 -8.684 -12.629 1.00 83.81 92 LEU A N 1
ATOM 688 C CA . LEU A 1 92 ? 17.904 -9.799 -13.558 1.00 83.81 92 LEU A CA 1
ATOM 689 C C . LEU A 1 92 ? 17.254 -9.337 -14.868 1.00 83.81 92 LEU A C 1
ATOM 691 O O . LEU A 1 92 ? 17.118 -10.125 -15.799 1.00 83.81 92 LEU A O 1
ATOM 695 N N . GLY A 1 93 ? 16.861 -8.060 -14.953 1.00 76.62 93 GLY A N 1
ATOM 696 C CA . GLY A 1 93 ? 16.314 -7.453 -16.166 1.00 76.62 93 GLY A CA 1
ATOM 697 C C . GLY A 1 93 ? 14.960 -8.024 -16.586 1.00 76.62 93 GLY A C 1
ATOM 698 O O . GLY A 1 93 ? 14.597 -7.912 -17.756 1.00 76.62 93 GLY A O 1
ATOM 699 N N . TYR A 1 94 ? 14.226 -8.646 -15.658 1.00 76.12 94 TYR A N 1
ATOM 700 C CA . TYR A 1 94 ? 12.960 -9.309 -15.948 1.00 76.12 94 TYR A CA 1
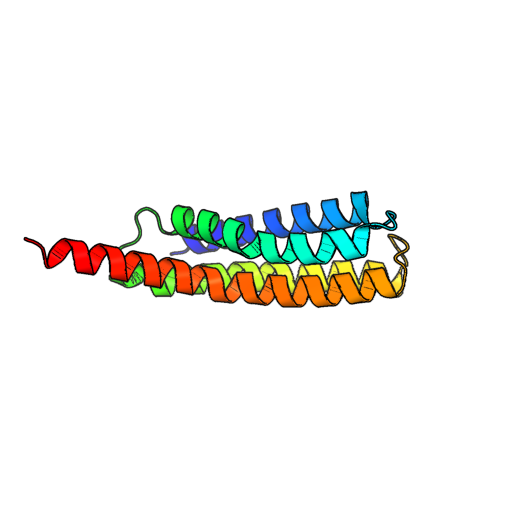ATOM 701 C C . TYR A 1 94 ? 11.805 -8.753 -15.097 1.00 76.12 94 TYR A C 1
ATOM 703 O O . TYR A 1 94 ? 11.863 -8.849 -13.871 1.00 76.12 94 TYR A O 1
ATOM 711 N N . PRO A 1 95 ? 10.723 -8.242 -15.717 1.00 72.50 95 PRO A N 1
ATOM 712 C CA . PRO A 1 95 ? 10.613 -7.886 -17.137 1.00 72.50 95 PRO A CA 1
ATOM 713 C C . PRO A 1 95 ? 11.579 -6.750 -17.545 1.00 72.50 95 PRO A C 1
ATOM 715 O O . PRO A 1 95 ? 11.970 -5.940 -16.700 1.00 72.50 95 PRO A O 1
ATOM 718 N N . PRO A 1 96 ? 11.954 -6.651 -18.837 1.00 79.62 96 PRO A N 1
ATOM 719 C CA . PRO A 1 96 ? 12.843 -5.600 -19.326 1.00 79.62 96 PRO A CA 1
ATOM 720 C C . PRO A 1 96 ? 12.117 -4.249 -19.339 1.00 79.62 96 PRO A C 1
ATOM 722 O O . PRO A 1 96 ? 11.457 -3.884 -20.308 1.00 79.62 96 PRO A O 1
ATOM 725 N N . LEU A 1 97 ? 12.223 -3.508 -18.237 1.00 80.19 97 LEU A N 1
ATOM 726 C CA . LEU A 1 97 ? 11.668 -2.160 -18.108 1.00 80.19 97 LEU A CA 1
ATOM 727 C C . LEU A 1 97 ? 12.669 -1.102 -18.585 1.00 80.19 97 LEU A C 1
ATOM 729 O O . LEU A 1 97 ? 13.845 -1.148 -18.207 1.00 80.19 97 LEU A O 1
ATOM 733 N N . SER A 1 98 ? 12.182 -0.107 -19.334 1.00 84.38 98 SER A N 1
ATOM 734 C CA . SER A 1 98 ? 12.930 1.124 -19.624 1.00 84.38 98 SER A CA 1
ATOM 735 C C . SER A 1 98 ? 13.221 1.908 -18.338 1.00 84.38 98 SER A C 1
ATOM 737 O O . SER A 1 98 ? 12.532 1.736 -17.331 1.00 84.38 98 SER A O 1
ATOM 739 N N . GLN A 1 99 ? 14.211 2.807 -18.356 1.00 84.94 99 GLN A N 1
ATOM 740 C CA . GLN A 1 99 ? 14.535 3.618 -17.174 1.00 84.94 99 GLN A CA 1
ATOM 741 C C . GLN A 1 99 ? 13.329 4.440 -16.689 1.00 84.94 99 GLN A C 1
ATOM 743 O O . GLN A 1 99 ? 13.010 4.422 -15.506 1.00 84.94 99 GLN A O 1
ATOM 748 N N . VAL A 1 100 ? 12.583 5.051 -17.615 1.00 85.19 100 VAL A N 1
ATOM 749 C CA . VAL A 1 100 ? 11.364 5.817 -17.300 1.00 85.19 100 VAL A CA 1
ATOM 750 C C . VAL A 1 100 ? 10.302 4.940 -16.623 1.00 85.19 100 VAL A C 1
ATOM 752 O O . VAL A 1 100 ? 9.650 5.377 -15.678 1.00 85.19 100 VAL A O 1
ATOM 755 N N . ALA A 1 101 ? 10.134 3.691 -17.070 1.00 83.38 101 ALA A N 1
ATOM 756 C CA . ALA A 1 101 ? 9.210 2.743 -16.449 1.00 83.38 101 ALA A CA 1
ATOM 757 C C . ALA A 1 101 ? 9.653 2.334 -15.035 1.00 83.38 101 ALA A C 1
ATOM 759 O O . ALA A 1 101 ? 8.810 2.196 -14.149 1.00 83.38 101 ALA A O 1
ATOM 760 N N . ARG A 1 102 ? 10.963 2.187 -14.803 1.00 85.00 102 ARG A N 1
ATOM 761 C CA . ARG A 1 102 ? 11.522 1.909 -13.470 1.00 85.00 102 ARG A CA 1
ATOM 762 C C . ARG A 1 102 ? 11.292 3.080 -12.519 1.00 85.00 102 ARG A C 1
ATOM 764 O O . ARG A 1 102 ? 10.782 2.864 -11.423 1.00 85.00 102 ARG A O 1
ATOM 771 N N . ASP A 1 103 ? 11.587 4.303 -12.955 1.00 87.06 103 ASP A N 1
ATOM 772 C CA . ASP A 1 103 ? 11.406 5.516 -12.149 1.00 87.06 103 ASP A CA 1
ATOM 773 C C . ASP A 1 103 ? 9.925 5.731 -11.793 1.00 87.06 103 ASP A C 1
ATOM 775 O O . ASP A 1 103 ? 9.583 5.977 -10.634 1.00 87.06 103 ASP A O 1
ATOM 779 N N . ALA A 1 104 ? 9.026 5.547 -12.769 1.00 85.88 104 ALA A N 1
ATOM 780 C CA . ALA A 1 104 ? 7.583 5.599 -12.544 1.00 85.88 104 ALA A CA 1
ATOM 781 C C . ALA A 1 104 ? 7.105 4.506 -11.576 1.00 85.88 104 ALA A C 1
ATOM 783 O O . ALA A 1 104 ? 6.238 4.764 -10.742 1.00 85.88 104 ALA A O 1
ATOM 784 N N . GLY A 1 105 ? 7.682 3.303 -11.649 1.00 84.88 105 GLY A N 1
ATOM 785 C CA . GLY A 1 105 ? 7.382 2.219 -10.719 1.00 84.88 105 GLY A CA 1
ATOM 786 C C . GLY A 1 105 ? 7.856 2.513 -9.291 1.00 84.88 105 GLY A C 1
ATOM 787 O O . GLY A 1 105 ? 7.083 2.326 -8.357 1.00 84.88 105 GLY A O 1
ATOM 788 N N . VAL A 1 106 ? 9.067 3.057 -9.102 1.00 88.06 106 VAL A N 1
ATOM 789 C CA . VAL A 1 106 ? 9.561 3.493 -7.777 1.00 88.06 106 VAL A CA 1
ATOM 790 C C . VAL A 1 106 ? 8.652 4.571 -7.188 1.00 88.06 106 VAL A C 1
ATOM 792 O O . VAL A 1 106 ? 8.235 4.469 -6.035 1.00 88.06 106 VAL A O 1
ATOM 795 N N . LEU A 1 107 ? 8.300 5.590 -7.978 1.00 88.56 107 LEU A N 1
ATOM 796 C CA . LEU A 1 107 ? 7.401 6.652 -7.529 1.00 88.56 107 LEU A CA 1
ATOM 797 C C . LEU A 1 107 ? 5.999 6.111 -7.207 1.00 88.56 107 LEU A C 1
ATOM 799 O O . LEU A 1 107 ? 5.411 6.479 -6.191 1.00 88.56 107 LEU A O 1
ATOM 803 N N . GLY A 1 108 ? 5.485 5.199 -8.036 1.00 87.75 108 GLY A N 1
ATOM 804 C CA . GLY A 1 108 ? 4.222 4.503 -7.803 1.00 87.75 108 GLY A CA 1
ATOM 805 C C . GLY A 1 108 ? 4.223 3.706 -6.498 1.00 87.75 108 GLY A C 1
ATOM 806 O O . GLY A 1 108 ? 3.266 3.805 -5.732 1.00 87.75 108 GLY A O 1
ATOM 807 N N . LEU A 1 109 ? 5.313 2.993 -6.193 1.00 87.56 109 LEU A N 1
ATOM 808 C CA . LEU A 1 109 ? 5.484 2.290 -4.919 1.00 87.56 109 LEU A CA 1
ATOM 809 C C . LEU A 1 109 ? 5.441 3.265 -3.740 1.00 87.56 109 LEU A C 1
ATOM 811 O O . LEU A 1 109 ? 4.678 3.040 -2.806 1.00 87.56 109 LEU A O 1
ATOM 815 N N . LEU A 1 110 ? 6.182 4.378 -3.789 1.00 90.06 110 LEU A N 1
ATOM 816 C CA . LEU A 1 110 ? 6.174 5.388 -2.718 1.00 90.06 110 LEU A CA 1
ATOM 817 C C . LEU A 1 110 ? 4.765 5.941 -2.448 1.00 90.06 110 LEU A C 1
ATOM 819 O O . LEU A 1 110 ? 4.346 6.041 -1.292 1.00 90.06 110 LEU A O 1
ATOM 823 N N . ILE A 1 111 ? 4.013 6.252 -3.508 1.00 90.19 111 ILE A N 1
ATOM 824 C CA . ILE A 1 111 ? 2.613 6.693 -3.406 1.00 90.19 111 ILE A CA 1
ATOM 825 C C . ILE A 1 111 ? 1.738 5.574 -2.821 1.00 90.19 111 ILE A C 1
ATOM 827 O O . ILE A 1 111 ? 0.910 5.828 -1.945 1.00 90.19 111 ILE A O 1
ATOM 831 N N . GLY A 1 112 ? 1.936 4.331 -3.262 1.00 88.44 112 GLY A N 1
ATOM 832 C CA . GLY A 1 112 ? 1.248 3.156 -2.732 1.00 88.44 112 GLY A CA 1
ATOM 833 C C . GLY A 1 112 ? 1.462 2.999 -1.226 1.00 88.44 112 GLY A C 1
ATOM 834 O O . GLY A 1 112 ? 0.489 2.962 -0.475 1.00 88.44 112 GLY A O 1
ATOM 835 N N . TYR A 1 113 ? 2.717 3.003 -0.765 1.00 90.50 113 TYR A N 1
ATOM 836 C CA . TYR A 1 113 ? 3.069 2.915 0.657 1.00 90.50 113 TYR A CA 1
ATOM 837 C C . TYR A 1 113 ? 2.453 4.031 1.491 1.00 90.50 113 TYR A C 1
ATOM 839 O O . TYR A 1 113 ? 1.929 3.770 2.577 1.00 90.50 113 TYR A O 1
ATOM 847 N N . PHE A 1 114 ? 2.458 5.262 0.975 1.00 92.12 114 PHE A N 1
ATOM 848 C CA . PHE A 1 114 ? 1.768 6.371 1.624 1.00 92.12 114 PHE A CA 1
ATOM 849 C C . PHE A 1 114 ? 0.288 6.034 1.869 1.00 92.12 114 PHE A C 1
ATOM 851 O O . PHE A 1 114 ? -0.200 6.162 2.995 1.00 92.12 114 PHE A O 1
ATOM 858 N N . TRP A 1 115 ? -0.424 5.519 0.862 1.00 91.38 115 TRP A N 1
ATOM 859 C CA . TRP A 1 115 ? -1.835 5.152 1.006 1.00 91.38 115 TRP A CA 1
ATOM 860 C C . TRP A 1 115 ? -2.072 3.940 1.908 1.00 91.38 115 TRP A C 1
ATOM 862 O O . TRP A 1 115 ? -3.041 3.951 2.673 1.00 91.38 115 TRP A O 1
ATOM 872 N N . LEU A 1 116 ? -1.193 2.934 1.872 1.00 90.25 116 LEU A N 1
ATOM 873 C CA . LEU A 1 116 ? -1.262 1.763 2.755 1.00 90.25 116 LEU A CA 1
ATOM 874 C C . LEU A 1 116 ? -1.209 2.158 4.237 1.00 90.25 116 LEU A C 1
ATOM 876 O O . LEU A 1 116 ? -1.895 1.549 5.057 1.00 90.25 116 LEU A O 1
ATOM 880 N N . LEU A 1 117 ? -0.431 3.189 4.578 1.00 90.88 117 LEU A N 1
ATOM 881 C CA . LEU A 1 117 ? -0.263 3.658 5.954 1.00 90.88 117 LEU A CA 1
ATOM 882 C C . LEU A 1 117 ? -1.326 4.687 6.364 1.00 90.88 117 LEU A C 1
ATOM 884 O O . LEU A 1 117 ? -1.879 4.609 7.463 1.00 90.88 117 LEU A O 1
ATOM 888 N N . VAL A 1 118 ? -1.645 5.643 5.489 1.00 93.44 118 VAL A N 1
ATOM 889 C CA . VAL A 1 118 ? -2.519 6.779 5.828 1.00 93.44 118 VAL A CA 1
ATOM 890 C C . VAL A 1 118 ? -4.000 6.419 5.740 1.00 93.44 118 VAL A C 1
ATOM 892 O O . VAL A 1 118 ? -4.789 6.801 6.612 1.00 93.44 118 VAL A O 1
ATOM 895 N N . MET A 1 119 ? -4.408 5.686 4.700 1.00 94.00 119 MET A N 1
ATOM 896 C CA . MET A 1 119 ? -5.828 5.458 4.432 1.00 94.00 119 MET A CA 1
ATOM 897 C C . MET A 1 119 ? -6.532 4.650 5.533 1.00 94.00 119 MET A C 1
ATOM 899 O O . MET A 1 119 ? -7.662 5.014 5.885 1.00 94.00 119 MET A O 1
ATOM 903 N N . PRO A 1 120 ? -5.918 3.617 6.146 1.00 93.25 120 PRO A N 1
ATOM 904 C CA . PRO A 1 120 ? -6.560 2.904 7.242 1.00 93.25 120 PRO A CA 1
ATOM 905 C C . PRO A 1 120 ? -6.881 3.807 8.436 1.00 93.25 120 PRO A C 1
ATOM 907 O O . PRO A 1 120 ? -8.019 3.837 8.918 1.00 93.25 120 PRO A O 1
ATOM 910 N N . TYR A 1 121 ? -5.907 4.614 8.861 1.00 91.69 121 TYR A N 1
ATOM 911 C CA . TYR A 1 121 ? -6.077 5.562 9.960 1.00 91.69 121 TYR A CA 1
ATOM 912 C C . TYR A 1 121 ? -7.160 6.606 9.655 1.00 91.69 121 TYR A C 1
ATOM 914 O O . TYR A 1 121 ? -8.052 6.859 10.477 1.00 91.69 121 TYR A O 1
ATOM 922 N N . TRP A 1 122 ? -7.126 7.192 8.454 1.00 93.25 122 TRP A N 1
ATOM 923 C CA . TRP A 1 122 ? -8.123 8.178 8.041 1.00 93.25 122 TRP A CA 1
ATOM 924 C C . TRP A 1 122 ? -9.523 7.555 7.997 1.00 93.25 122 TRP A C 1
ATOM 926 O O . TRP A 1 122 ? -10.476 8.129 8.531 1.00 93.25 122 TRP A O 1
ATOM 936 N N . THR A 1 123 ? -9.655 6.343 7.458 1.00 92.38 123 THR A N 1
ATOM 937 C CA . THR A 1 123 ? -10.931 5.618 7.398 1.00 92.38 123 THR A CA 1
ATOM 938 C C . THR A 1 123 ? -11.520 5.414 8.794 1.00 92.38 123 THR A C 1
ATOM 940 O O . THR A 1 123 ? -12.685 5.750 9.023 1.00 92.38 123 THR A O 1
ATOM 943 N N . ALA A 1 124 ? -10.722 4.938 9.754 1.00 90.88 124 ALA A N 1
ATOM 944 C CA . ALA A 1 124 ? -11.165 4.772 11.138 1.00 90.88 124 ALA A CA 1
ATOM 945 C C . ALA A 1 124 ? -11.605 6.103 11.773 1.00 90.88 124 ALA A C 1
ATOM 947 O O . ALA A 1 124 ? -12.686 6.184 12.364 1.00 90.88 124 ALA A O 1
ATOM 948 N N . SER A 1 125 ? -10.818 7.163 11.574 1.00 88.56 125 SER A N 1
ATOM 949 C CA . SER A 1 125 ? -11.098 8.507 12.095 1.00 88.56 125 SER A CA 1
ATOM 950 C C . SER A 1 125 ? -12.375 9.117 11.504 1.00 88.56 125 SER A C 1
ATOM 952 O O . SER A 1 125 ? -13.165 9.754 12.204 1.00 88.56 125 SER A O 1
ATOM 954 N N . ALA A 1 126 ? -12.621 8.915 10.207 1.00 88.06 126 ALA A N 1
ATOM 955 C CA . ALA A 1 126 ? -13.837 9.367 9.536 1.00 88.06 126 ALA A CA 1
ATOM 956 C C . ALA A 1 126 ? -15.083 8.647 10.074 1.00 88.06 126 ALA A C 1
ATOM 958 O O . ALA A 1 126 ? -16.090 9.295 10.371 1.00 88.06 126 ALA A O 1
ATOM 959 N N . ILE A 1 127 ? -14.995 7.328 10.272 1.00 85.75 127 ILE A N 1
ATOM 960 C CA . ILE A 1 127 ? -16.085 6.536 10.848 1.00 85.75 127 ILE A CA 1
ATOM 961 C C . ILE A 1 127 ? -16.392 7.009 12.274 1.00 85.75 127 ILE A C 1
ATOM 963 O O . ILE A 1 127 ? -17.555 7.278 12.573 1.00 85.75 127 ILE A O 1
ATOM 967 N N . ALA A 1 128 ? -15.375 7.173 13.127 1.00 82.62 128 ALA A N 1
ATOM 968 C CA . ALA A 1 128 ? -15.554 7.614 14.512 1.00 82.62 128 ALA A CA 1
ATOM 969 C C . ALA A 1 128 ? -16.290 8.966 14.603 1.00 82.62 128 ALA A C 1
ATOM 971 O O . ALA A 1 128 ? -17.261 9.098 15.356 1.00 82.62 128 ALA A O 1
ATOM 972 N N . ARG A 1 129 ? -15.904 9.939 13.762 1.00 82.56 129 ARG A N 1
ATOM 973 C CA . ARG A 1 129 ? -16.572 11.250 13.672 1.00 82.56 129 ARG A CA 1
ATOM 974 C C . ARG A 1 129 ? -18.038 11.140 13.250 1.00 82.56 129 ARG A C 1
ATOM 976 O O . ARG A 1 129 ? -18.884 11.827 13.817 1.00 82.56 129 ARG A O 1
ATOM 983 N N . SER A 1 130 ? -18.357 10.267 12.293 1.00 80.12 130 SER A N 1
ATOM 984 C CA . SER A 1 130 ? -19.743 10.066 11.843 1.00 80.12 130 SER A CA 1
ATOM 985 C C . SER A 1 130 ? -20.637 9.451 12.929 1.00 80.12 130 SER A C 1
ATOM 987 O O . SER A 1 130 ? -21.767 9.893 13.122 1.00 80.12 130 SER A O 1
ATOM 989 N N . THR A 1 131 ? -20.113 8.500 13.710 1.00 72.94 131 THR A N 1
ATOM 990 C CA . THR A 1 131 ? -20.847 7.881 14.825 1.00 72.94 131 THR A CA 1
ATOM 991 C C . THR A 1 131 ? -21.023 8.812 16.024 1.00 72.94 131 THR A C 1
ATOM 993 O O . THR A 1 131 ? -22.032 8.716 16.715 1.00 72.94 131 THR A O 1
ATOM 996 N N . GLY A 1 132 ? -20.075 9.726 16.264 1.00 63.75 132 GLY A N 1
ATOM 997 C CA . GLY A 1 132 ? -20.193 10.749 17.307 1.00 63.75 132 GLY A CA 1
ATOM 998 C C . GLY A 1 132 ? -21.295 11.763 17.000 1.00 63.75 132 GLY A C 1
ATOM 999 O O . GLY A 1 132 ? -22.129 12.036 17.856 1.00 63.75 132 GLY A O 1
ATOM 1000 N N . LYS A 1 133 ? -21.377 12.243 15.750 1.00 60.44 133 LYS A N 1
ATOM 1001 C CA . LYS A 1 133 ? -22.451 13.153 15.312 1.00 60.44 133 LYS A CA 1
ATOM 1002 C C . LYS A 1 133 ? -23.846 12.529 15.437 1.00 60.44 133 LYS A C 1
ATOM 1004 O O . LYS A 1 133 ? -24.779 13.212 15.837 1.00 60.44 133 LYS A O 1
ATOM 1009 N N . ALA A 1 134 ? -23.980 11.229 15.169 1.00 59.75 134 ALA A N 1
ATOM 1010 C CA . ALA A 1 134 ? -25.253 10.517 15.297 1.00 59.75 134 ALA A CA 1
ATOM 1011 C C . ALA A 1 134 ? -25.760 10.386 16.750 1.00 59.75 134 ALA A C 1
ATOM 1013 O O . ALA A 1 134 ? -26.950 10.157 16.951 1.00 59.75 134 ALA A O 1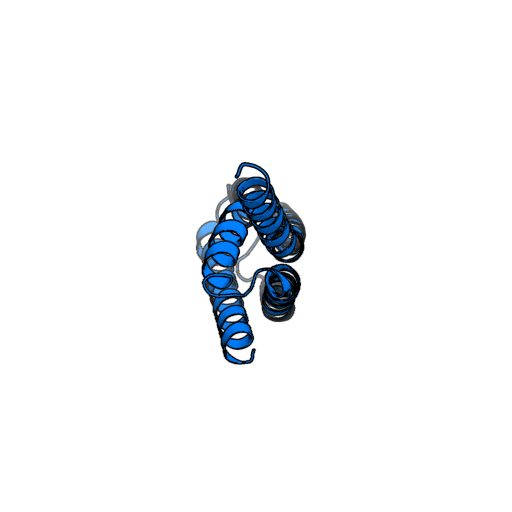
ATOM 1014 N N . LYS A 1 135 ? -24.886 10.523 17.759 1.00 55.56 135 LYS A N 1
ATOM 1015 C CA . LYS A 1 135 ? -25.269 10.470 19.182 1.00 55.56 135 LYS A CA 1
ATOM 1016 C C . LYS A 1 135 ? -25.699 11.818 19.771 1.00 55.56 135 LYS A C 1
ATOM 1018 O O . LYS A 1 135 ? -26.354 11.805 20.799 1.00 55.56 135 LYS A O 1
ATOM 1023 N N . VAL A 1 136 ? -25.329 12.943 19.155 1.00 55.75 136 VAL A N 1
ATOM 1024 C CA . VAL A 1 136 ? -25.609 14.303 19.673 1.00 55.75 136 VAL A CA 1
ATOM 1025 C C . VAL A 1 136 ? -26.920 14.881 19.113 1.00 55.75 136 VAL A C 1
ATOM 1027 O O . VAL A 1 136 ? -27.442 15.853 19.637 1.00 55.75 136 VAL A O 1
ATOM 1030 N N . GLY A 1 137 ? -27.473 14.284 18.052 1.00 52.72 137 GLY A N 1
ATOM 1031 C CA . GLY A 1 137 ? -28.743 14.696 17.436 1.00 52.72 137 GLY A CA 1
ATOM 1032 C C . GLY A 1 137 ? -29.996 13.989 17.974 1.00 52.72 137 GLY A C 1
ATOM 1033 O O . GLY A 1 137 ? -30.996 13.945 17.262 1.00 52.72 137 GLY A O 1
ATOM 1034 N N . LYS A 1 138 ? -29.930 13.384 19.164 1.00 45.00 138 LYS A N 1
ATOM 1035 C CA . LYS A 1 138 ? -31.065 12.813 19.906 1.00 45.00 138 LYS A CA 1
ATOM 1036 C C . LYS A 1 138 ? -31.079 13.402 21.306 1.00 45.00 138 LYS A C 1
ATOM 1038 O O . LYS A 1 138 ? -32.194 13.518 21.848 1.00 45.00 138 LYS A O 1
#

Secondary structure (DSSP, 8-state):
-HHHHHHHHHHHHHHHHHHHHHHHHHTTSTTHHHHHHHHHHHHHHHHHHHHHHHTTT--GGGHHHHHHHHHHHHHHHHHHHHHHHHHIIIII--S---HHHHHHHHHHHHHHHHHHHHHHHHHHHHHHHHHHHHHH--